Protein AF-A0A9P5PY48-F1 (afdb_monomer_lite)

Foldseek 3Di:
DVVVVVVVVVVVVVVVVVVVVVVVVVVVVVLLVVLLVQLLVVLQVVCVVVPCVVLCVCLVVVVDPSVVCQSPPPLRSGSHHQDPVSCVVCVVVVVVVSVVVVVVVVVVVD

Radius of gyration: 22.56 Å; chains: 1; bounding box: 49×22×76 Å

Organism: NCBI:txid206335

Structure (mmCIF, N/CA/C/O backbone):
data_AF-A0A9P5PY48-F1
#
_entry.id   AF-A0A9P5PY48-F1
#
loop_
_atom_site.group_PDB
_atom_site.id
_atom_site.type_symbol
_atom_site.label_atom_id
_atom_site.label_alt_id
_atom_site.label_comp_id
_atom_site.label_asym_id
_atom_site.label_entity_id
_atom_site.label_seq_id
_atom_site.pdbx_PDB_ins_code
_atom_site.Cartn_x
_atom_site.Cartn_y
_atom_site.Cartn_z
_atom_site.occupancy
_atom_site.B_iso_or_equiv
_atom_site.auth_seq_id
_atom_site.auth_comp_id
_atom_site.auth_asym_id
_atom_site.auth_atom_id
_atom_site.pdbx_PDB_model_num
ATOM 1 N N . MET A 1 1 ? 32.355 -5.125 -41.659 1.00 63.03 1 MET A N 1
ATOM 2 C CA . MET A 1 1 ? 31.359 -4.282 -42.360 1.00 63.03 1 MET A CA 1
ATOM 3 C C . MET A 1 1 ? 29.926 -4.809 -42.174 1.00 63.03 1 MET A C 1
ATOM 5 O O . MET A 1 1 ? 29.310 -4.408 -41.200 1.00 63.03 1 MET A O 1
ATOM 9 N N . ARG A 1 2 ? 29.386 -5.745 -42.985 1.00 70.88 2 ARG A N 1
ATOM 10 C CA . ARG A 1 2 ? 27.955 -6.163 -42.899 1.00 70.88 2 ARG A CA 1
ATOM 11 C C . ARG A 1 2 ? 27.545 -6.858 -41.583 1.00 70.88 2 ARG A C 1
ATOM 13 O O . ARG A 1 2 ? 26.543 -6.493 -40.978 1.00 70.88 2 ARG A O 1
ATOM 20 N N . LYS A 1 3 ? 28.357 -7.798 -41.086 1.00 77.38 3 LYS A N 1
ATOM 21 C CA . LYS A 1 3 ? 28.095 -8.487 -39.803 1.00 77.38 3 LYS A CA 1
ATOM 22 C C . LYS A 1 3 ? 28.156 -7.545 -38.590 1.00 77.38 3 LYS A C 1
ATOM 24 O O . LYS A 1 3 ? 27.442 -7.744 -37.616 1.00 77.38 3 LYS A O 1
ATOM 29 N N . GLU A 1 4 ? 28.988 -6.504 -38.643 1.00 81.00 4 GLU A N 1
ATOM 30 C CA . GLU A 1 4 ? 29.117 -5.526 -37.551 1.00 81.00 4 GLU A CA 1
ATOM 31 C C . GLU A 1 4 ? 27.930 -4.563 -37.505 1.00 81.00 4 GLU A C 1
ATOM 33 O O . GLU A 1 4 ? 27.450 -4.246 -36.417 1.00 81.00 4 GLU A O 1
ATOM 38 N N . SER A 1 5 ? 27.420 -4.130 -38.665 1.00 85.06 5 SER A N 1
ATOM 39 C CA . SER A 1 5 ? 26.199 -3.322 -38.736 1.00 85.06 5 SER A CA 1
ATOM 40 C C . SER A 1 5 ? 24.974 -4.107 -38.273 1.00 85.06 5 SER A C 1
ATOM 42 O O . SER A 1 5 ? 24.176 -3.580 -37.502 1.00 85.06 5 SER A O 1
ATOM 44 N N . GLU A 1 6 ? 24.862 -5.379 -38.666 1.00 88.25 6 GLU A N 1
ATOM 45 C CA . GLU A 1 6 ? 23.800 -6.279 -38.201 1.00 88.25 6 GLU A CA 1
ATOM 46 C C . GLU A 1 6 ? 23.892 -6.482 -36.677 1.00 88.25 6 GLU A C 1
ATOM 48 O O . GLU A 1 6 ? 22.916 -6.268 -35.962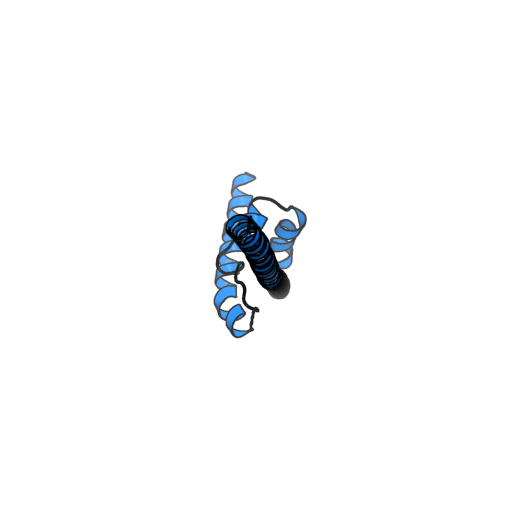 1.00 88.25 6 GLU A O 1
ATOM 53 N N . ALA A 1 7 ? 25.087 -6.755 -36.140 1.00 90.25 7 ALA A N 1
ATOM 54 C CA . ALA A 1 7 ? 25.298 -6.878 -34.695 1.00 90.25 7 ALA A CA 1
ATOM 55 C C . ALA A 1 7 ? 25.033 -5.571 -33.922 1.00 90.25 7 ALA A C 1
ATOM 57 O O . ALA A 1 7 ? 24.642 -5.601 -32.752 1.00 90.25 7 ALA A O 1
ATOM 58 N N . LYS A 1 8 ? 25.264 -4.402 -34.532 1.00 93.38 8 LYS A N 1
ATOM 59 C CA . LYS A 1 8 ? 24.935 -3.100 -33.933 1.00 93.38 8 LYS A CA 1
ATOM 60 C C . LYS A 1 8 ? 23.423 -2.874 -33.900 1.00 93.38 8 LYS A C 1
ATOM 62 O O . LYS A 1 8 ? 22.915 -2.446 -32.868 1.00 93.38 8 LYS A O 1
ATOM 67 N N . ALA A 1 9 ? 22.719 -3.200 -34.983 1.00 93.50 9 ALA A N 1
ATOM 68 C CA . ALA A 1 9 ? 21.262 -3.112 -35.057 1.00 93.50 9 ALA A CA 1
ATOM 69 C C . ALA A 1 9 ? 20.583 -4.037 -34.035 1.00 93.50 9 ALA A C 1
ATOM 71 O O . ALA A 1 9 ? 19.721 -3.582 -33.287 1.00 93.50 9 ALA A O 1
ATOM 72 N N . VAL A 1 10 ? 21.039 -5.290 -33.922 1.00 94.75 10 VAL A N 1
ATOM 73 C CA . VAL A 1 10 ? 20.525 -6.246 -32.923 1.00 94.75 10 VAL A CA 1
ATOM 74 C C . VAL A 1 10 ? 20.735 -5.726 -31.500 1.00 94.75 10 VAL A C 1
ATOM 76 O O . VAL A 1 10 ? 19.806 -5.740 -30.698 1.00 94.75 10 VAL A O 1
ATOM 79 N N . ARG A 1 11 ? 21.923 -5.193 -31.181 1.00 95.94 11 ARG A N 1
ATOM 80 C CA . ARG A 1 11 ? 22.193 -4.611 -29.854 1.00 95.94 11 ARG A CA 1
ATOM 81 C C . ARG A 1 11 ? 21.341 -3.381 -29.558 1.00 95.94 11 ARG A C 1
ATOM 83 O O . ARG A 1 11 ? 20.881 -3.226 -28.432 1.00 95.94 11 ARG A O 1
ATOM 90 N N . ALA A 1 12 ? 21.140 -2.507 -30.542 1.00 95.88 12 ALA A N 1
ATOM 91 C CA . ALA A 1 12 ? 20.274 -1.343 -30.382 1.00 95.88 12 ALA A CA 1
ATOM 92 C C . ALA A 1 12 ? 18.823 -1.766 -30.118 1.00 95.88 12 ALA A C 1
ATOM 94 O O . ALA A 1 12 ? 18.184 -1.222 -29.224 1.00 95.88 12 ALA A O 1
ATOM 95 N N . HIS A 1 13 ? 18.337 -2.776 -30.840 1.00 96.75 13 HIS A N 1
ATOM 96 C CA . HIS A 1 13 ? 17.003 -3.321 -30.629 1.00 96.75 13 HIS A CA 1
ATOM 97 C C . HIS A 1 13 ? 16.854 -3.987 -29.253 1.00 96.75 13 HIS A C 1
ATOM 99 O O . HIS A 1 13 ? 15.895 -3.685 -28.553 1.00 96.75 13 HIS A O 1
ATOM 105 N N . SER A 1 14 ? 17.832 -4.796 -28.815 1.00 97.44 14 SER A N 1
ATOM 106 C CA . SER A 1 14 ? 17.839 -5.402 -27.468 1.00 97.44 14 SER A CA 1
ATOM 107 C C . SER A 1 14 ? 17.663 -4.349 -26.378 1.00 97.44 14 SER A C 1
ATOM 109 O O . SER A 1 14 ? 16.789 -4.481 -25.529 1.00 97.44 14 SER A O 1
ATOM 111 N N . LYS A 1 15 ? 18.417 -3.244 -26.462 1.00 97.94 15 LYS A N 1
ATOM 112 C CA . LYS A 1 15 ? 18.310 -2.132 -25.507 1.00 97.94 15 LYS A CA 1
ATOM 113 C C . LYS A 1 15 ? 16.925 -1.486 -25.498 1.00 97.94 15 LYS A C 1
ATOM 115 O O . LYS A 1 15 ? 16.445 -1.098 -24.439 1.00 97.94 15 LYS A O 1
ATOM 120 N N . LEU A 1 16 ? 16.283 -1.359 -26.661 1.00 97.94 16 LEU A N 1
ATOM 121 C CA . LEU A 1 16 ? 14.915 -0.840 -26.747 1.00 97.94 16 LEU A CA 1
ATOM 122 C C . LEU A 1 16 ? 13.913 -1.799 -26.095 1.00 97.94 16 LEU A C 1
ATOM 124 O O . LEU A 1 16 ? 13.043 -1.348 -25.355 1.00 97.94 16 LEU A O 1
ATOM 128 N N . CYS A 1 17 ? 14.055 -3.108 -26.320 1.00 98.19 17 CYS A N 1
ATOM 129 C CA . CYS A 1 17 ? 13.220 -4.120 -25.673 1.00 98.19 17 CYS A CA 1
ATOM 130 C C . CYS A 1 17 ? 13.411 -4.134 -24.149 1.00 98.19 17 CYS A C 1
ATOM 132 O O . CYS A 1 17 ? 12.426 -4.183 -23.418 1.00 98.19 17 CYS A O 1
ATOM 134 N N . GLU A 1 18 ? 14.653 -4.043 -23.669 1.00 98.19 18 GLU A N 1
ATOM 135 C CA . GLU A 1 18 ? 14.984 -3.953 -22.241 1.00 98.19 18 GLU A CA 1
ATOM 136 C C . GLU A 1 18 ? 14.354 -2.712 -21.598 1.00 98.19 18 GLU A C 1
ATOM 138 O O . GLU A 1 18 ? 13.703 -2.819 -20.558 1.00 98.19 18 GLU A O 1
ATOM 143 N N . ALA A 1 19 ? 14.488 -1.547 -22.240 1.00 98.25 19 ALA A N 1
ATOM 144 C CA . ALA A 1 19 ? 13.905 -0.299 -21.757 1.00 98.25 19 ALA A CA 1
ATOM 145 C C . ALA A 1 19 ? 12.371 -0.355 -21.717 1.00 98.25 19 ALA A C 1
ATOM 147 O O . ALA A 1 19 ? 11.764 0.048 -20.726 1.00 98.25 19 ALA A O 1
ATOM 148 N N . TRP A 1 20 ? 11.740 -0.894 -22.765 1.00 98.31 20 TRP A N 1
ATOM 149 C CA . TRP A 1 20 ? 10.290 -1.079 -22.802 1.00 98.31 20 TRP A CA 1
ATOM 150 C C . TRP A 1 20 ? 9.813 -2.023 -21.694 1.00 98.31 20 TRP A C 1
ATOM 152 O O . TRP A 1 20 ? 8.870 -1.703 -20.973 1.00 98.31 20 TRP A O 1
ATOM 162 N N . HIS A 1 21 ? 10.491 -3.156 -21.506 1.00 98.25 21 HIS A N 1
ATOM 163 C CA . HIS A 1 21 ? 10.135 -4.115 -20.465 1.00 98.25 21 HIS A CA 1
ATOM 164 C C . HIS A 1 21 ? 10.289 -3.512 -19.061 1.00 98.25 21 HIS A C 1
ATOM 166 O O . HIS A 1 21 ? 9.403 -3.670 -18.224 1.00 98.25 21 HIS A O 1
ATOM 172 N N . ALA A 1 22 ? 11.367 -2.762 -18.812 1.00 98.25 22 ALA A N 1
ATOM 173 C CA . ALA A 1 22 ? 11.559 -2.047 -17.552 1.00 98.25 22 ALA A CA 1
ATOM 174 C C . ALA A 1 22 ? 10.443 -1.020 -17.295 1.00 98.25 22 ALA A C 1
ATOM 176 O O . ALA A 1 22 ? 9.914 -0.963 -16.186 1.00 98.25 22 ALA A O 1
ATOM 177 N N . ALA A 1 23 ? 10.034 -0.264 -18.320 1.00 98.12 23 ALA A N 1
ATOM 178 C CA . ALA A 1 23 ? 8.924 0.680 -18.215 1.00 98.12 23 ALA A CA 1
ATOM 179 C C . ALA A 1 23 ? 7.595 -0.024 -17.888 1.00 98.12 23 ALA A C 1
ATOM 181 O O . ALA A 1 23 ? 6.853 0.440 -17.028 1.00 98.12 23 ALA A O 1
ATOM 182 N N . GLN A 1 24 ? 7.318 -1.175 -18.508 1.00 98.38 24 GLN A N 1
ATOM 183 C CA . GLN A 1 24 ? 6.121 -1.970 -18.208 1.00 98.38 24 GLN A CA 1
ATOM 184 C C . GLN A 1 24 ? 6.123 -2.531 -16.780 1.00 98.38 24 GLN A C 1
ATOM 186 O O . GLN A 1 24 ? 5.087 -2.529 -16.115 1.00 98.38 24 GLN A O 1
ATOM 191 N N . LEU A 1 25 ? 7.275 -2.984 -16.277 1.00 98.12 25 LEU A N 1
ATOM 192 C CA . LEU A 1 25 ? 7.399 -3.425 -14.885 1.00 98.12 25 LEU A CA 1
ATOM 193 C C . LEU A 1 25 ? 7.186 -2.273 -13.898 1.00 98.12 25 LEU A C 1
ATOM 195 O O . LEU A 1 25 ? 6.523 -2.470 -12.879 1.00 98.12 25 LEU A O 1
ATOM 199 N N . HIS A 1 26 ? 7.715 -1.087 -14.206 1.00 98.06 26 HIS A N 1
ATOM 200 C CA . HIS A 1 26 ? 7.512 0.114 -13.399 1.00 98.06 26 HIS A CA 1
ATOM 201 C C . HIS A 1 26 ? 6.033 0.501 -13.349 1.00 98.06 26 HIS A C 1
ATOM 203 O O . HIS A 1 26 ? 5.457 0.574 -12.270 1.00 98.06 26 HIS A O 1
ATOM 209 N N . GLU A 1 27 ? 5.390 0.637 -14.510 1.00 97.94 27 GLU A N 1
ATOM 210 C CA . GLU A 1 27 ? 3.964 0.961 -14.609 1.00 97.94 27 GLU A CA 1
ATOM 211 C C . GLU A 1 27 ? 3.104 -0.061 -13.852 1.00 97.94 27 GLU A C 1
ATOM 213 O O . GLU A 1 27 ? 2.190 0.296 -13.107 1.00 97.94 27 GLU A O 1
ATOM 218 N N . ARG A 1 28 ? 3.428 -1.354 -13.973 1.00 96.94 28 ARG A N 1
ATOM 219 C CA . ARG A 1 28 ? 2.732 -2.399 -13.223 1.00 96.94 28 ARG A CA 1
ATOM 220 C C . ARG A 1 28 ? 2.942 -2.263 -11.716 1.00 96.94 28 ARG A C 1
ATOM 222 O O . ARG A 1 28 ? 2.005 -2.500 -10.956 1.00 96.94 28 ARG A O 1
ATOM 229 N N . SER A 1 29 ? 4.152 -1.931 -11.280 1.00 96.81 29 SER A N 1
ATOM 230 C CA . SER A 1 29 ? 4.456 -1.705 -9.867 1.00 96.81 29 SER A CA 1
ATOM 231 C C . SER A 1 29 ? 3.654 -0.528 -9.311 1.00 96.81 29 SER A C 1
ATOM 233 O O . SER A 1 29 ? 3.041 -0.675 -8.253 1.00 96.81 29 SER A O 1
ATOM 235 N N . ASP A 1 30 ? 3.584 0.582 -10.047 1.00 97.25 30 ASP A N 1
ATOM 236 C CA . ASP A 1 30 ? 2.825 1.776 -9.658 1.00 97.25 30 ASP A CA 1
ATOM 237 C C . ASP A 1 30 ? 1.339 1.458 -9.502 1.00 97.25 30 ASP A C 1
ATOM 239 O O . ASP A 1 30 ? 0.765 1.690 -8.443 1.00 97.25 30 ASP A O 1
ATOM 243 N N . GLN A 1 31 ? 0.740 0.787 -10.492 1.00 96.75 31 GLN A N 1
ATOM 244 C CA . GLN A 1 31 ? -0.661 0.357 -10.424 1.00 96.75 31 GLN A CA 1
ATOM 245 C C . GLN A 1 31 ? -0.947 -0.513 -9.190 1.00 96.75 31 GLN A C 1
ATOM 247 O O . GLN A 1 31 ? -1.988 -0.385 -8.545 1.00 96.75 31 GLN A O 1
ATOM 252 N N . LEU A 1 32 ? -0.041 -1.437 -8.854 1.00 96.69 32 LEU A N 1
ATOM 253 C CA . LEU A 1 32 ? -0.205 -2.290 -7.677 1.00 96.69 32 LEU A CA 1
ATOM 254 C C . LEU A 1 32 ? -0.051 -1.495 -6.376 1.00 96.69 32 LEU A C 1
ATOM 256 O O . LEU A 1 32 ? -0.741 -1.812 -5.405 1.00 96.69 32 LEU A O 1
ATOM 260 N N . ASN A 1 33 ? 0.832 -0.497 -6.348 1.00 94.88 33 ASN A N 1
ATOM 261 C CA . ASN A 1 33 ? 1.006 0.396 -5.208 1.00 94.88 33 ASN A CA 1
ATOM 262 C C . ASN A 1 33 ? -0.220 1.287 -5.009 1.00 94.88 33 ASN A C 1
ATOM 264 O O . ASN A 1 33 ? -0.724 1.336 -3.894 1.00 94.88 33 ASN A O 1
ATOM 268 N N . ASP A 1 34 ? -0.792 1.855 -6.069 1.00 95.94 34 ASP A N 1
ATOM 269 C CA . ASP A 1 34 ? -2.023 2.650 -5.990 1.00 95.94 34 ASP A CA 1
ATOM 270 C C . ASP A 1 34 ? -3.186 1.849 -5.391 1.00 95.94 34 ASP A C 1
ATOM 272 O O . ASP A 1 34 ? -3.908 2.330 -4.514 1.00 95.94 34 ASP A O 1
ATOM 276 N N . ILE A 1 35 ? -3.334 0.584 -5.806 1.00 96.44 35 ILE A N 1
ATOM 277 C CA . ILE A 1 35 ? -4.356 -0.315 -5.252 1.00 96.44 35 ILE A CA 1
ATOM 278 C C . ILE A 1 35 ? -4.098 -0.594 -3.765 1.00 96.44 35 ILE A C 1
ATOM 280 O O . ILE A 1 35 ? -5.052 -0.655 -2.984 1.00 96.44 35 ILE A O 1
ATOM 284 N N . ARG A 1 36 ? -2.835 -0.784 -3.356 1.00 95.69 36 ARG A N 1
ATOM 285 C CA . ARG A 1 36 ? -2.478 -0.987 -1.940 1.00 95.69 36 ARG A CA 1
ATOM 286 C C . ARG A 1 36 ? -2.763 0.268 -1.120 1.00 95.69 36 A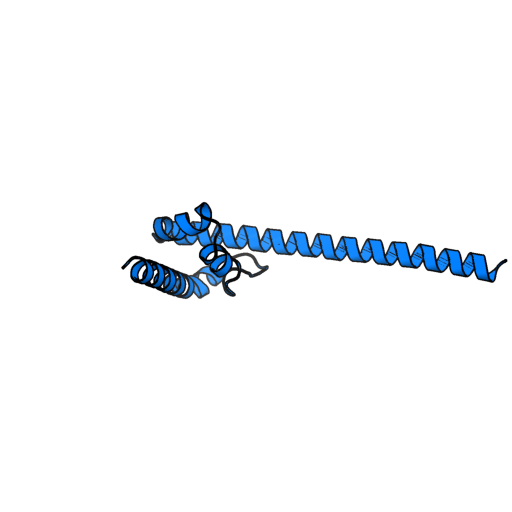RG A C 1
ATOM 288 O O . ARG A 1 36 ? -3.395 0.146 -0.076 1.00 95.69 36 ARG A O 1
ATOM 295 N N . SER A 1 37 ? -2.389 1.444 -1.614 1.00 93.50 37 SER A N 1
ATOM 296 C CA . SER A 1 37 ? -2.643 2.730 -0.961 1.00 93.50 37 SER A CA 1
ATOM 297 C C . SER A 1 37 ? -4.139 2.965 -0.764 1.00 93.50 37 SER A C 1
ATOM 299 O O . SER A 1 37 ? -4.581 3.219 0.353 1.00 93.50 37 SER A O 1
ATOM 301 N N . GLN A 1 38 ? -4.953 2.765 -1.806 1.00 95.56 38 GLN A N 1
ATOM 302 C CA . GLN A 1 38 ? -6.414 2.874 -1.697 1.00 95.56 38 GLN A CA 1
ATOM 303 C C . GLN A 1 38 ? -6.997 1.872 -0.706 1.00 95.56 38 GLN A C 1
ATOM 305 O O . GLN A 1 38 ? -7.878 2.216 0.080 1.00 95.56 38 GLN A O 1
ATOM 310 N N . ARG A 1 39 ? -6.488 0.637 -0.708 1.00 96.19 39 ARG A N 1
ATOM 311 C CA . ARG A 1 39 ? -6.903 -0.378 0.257 1.00 96.19 39 ARG A CA 1
ATOM 312 C C . ARG A 1 39 ? -6.570 0.037 1.691 1.00 96.19 39 ARG A C 1
ATOM 314 O O . ARG A 1 39 ? -7.426 -0.133 2.553 1.00 96.19 39 ARG A O 1
ATOM 321 N N . ILE A 1 40 ? -5.371 0.559 1.948 1.00 94.56 40 ILE A N 1
ATOM 322 C CA . ILE A 1 40 ? -4.961 1.049 3.272 1.00 94.56 40 ILE A CA 1
ATOM 323 C C . ILE A 1 40 ? -5.895 2.169 3.724 1.00 94.56 40 ILE A C 1
ATOM 325 O O . ILE A 1 40 ? -6.456 2.082 4.814 1.00 94.56 40 ILE A O 1
ATOM 329 N N . SER A 1 41 ? -6.142 3.168 2.871 1.00 93.31 41 SER A N 1
ATOM 330 C CA . SER A 1 41 ? -7.063 4.265 3.184 1.00 93.31 41 SER A CA 1
ATOM 331 C C . SER A 1 41 ? -8.480 3.768 3.495 1.00 93.31 41 SER A C 1
ATOM 333 O O . SER A 1 41 ? -9.096 4.225 4.456 1.00 93.31 41 SER A O 1
ATOM 335 N N . ASP A 1 42 ? -8.988 2.797 2.730 1.00 96.00 42 ASP A N 1
ATOM 336 C CA . ASP A 1 42 ? -10.296 2.184 2.979 1.00 96.00 42 ASP A CA 1
ATOM 337 C C . ASP A 1 42 ? -10.349 1.419 4.308 1.00 96.00 42 ASP A C 1
ATOM 339 O O . ASP A 1 42 ? -11.355 1.493 5.015 1.00 96.00 42 ASP A O 1
ATOM 343 N N . ILE A 1 43 ? -9.288 0.683 4.653 1.00 95.81 43 ILE A N 1
ATOM 344 C CA . ILE A 1 43 ? -9.180 -0.013 5.941 1.00 95.81 43 ILE A CA 1
ATOM 345 C C . ILE A 1 43 ? -9.181 1.004 7.082 1.00 95.81 43 ILE A C 1
ATOM 347 O O . ILE A 1 43 ? -9.969 0.849 8.012 1.00 95.81 43 ILE A O 1
ATOM 351 N N . MET A 1 44 ? -8.357 2.052 6.996 1.00 93.25 44 MET A N 1
ATOM 352 C CA . MET A 1 44 ? -8.266 3.077 8.038 1.00 93.25 44 MET A CA 1
ATOM 353 C C . MET A 1 44 ? -9.603 3.772 8.263 1.00 93.25 44 MET A C 1
ATOM 355 O O . MET A 1 44 ? -10.079 3.832 9.393 1.00 93.25 44 MET A O 1
ATOM 359 N N . ARG A 1 45 ? -10.275 4.198 7.187 1.00 95.00 45 ARG A N 1
ATOM 360 C CA . ARG A 1 45 ? -11.610 4.801 7.280 1.00 95.00 45 ARG A CA 1
ATOM 361 C C . ARG A 1 45 ? -12.597 3.885 8.008 1.00 95.00 45 ARG A C 1
ATOM 363 O O . ARG A 1 45 ? -13.315 4.336 8.894 1.00 95.00 45 ARG A O 1
ATOM 370 N N . ARG A 1 46 ? -12.625 2.597 7.659 1.00 96.38 46 ARG A N 1
ATOM 371 C CA . ARG A 1 46 ? -13.547 1.631 8.273 1.00 96.38 46 ARG A CA 1
ATOM 372 C C . ARG A 1 46 ? -13.194 1.308 9.722 1.00 96.38 46 ARG A C 1
ATOM 374 O O . ARG A 1 46 ? -14.104 1.060 10.504 1.00 96.38 46 ARG A O 1
ATOM 381 N N . LEU A 1 47 ? -11.909 1.303 10.085 1.00 95.19 47 LEU A N 1
ATOM 382 C CA . LEU A 1 47 ? -11.465 1.186 11.477 1.00 95.19 47 LEU A CA 1
ATOM 383 C C . LEU A 1 47 ? -11.958 2.386 12.297 1.00 95.19 47 LEU A C 1
ATOM 385 O O . LEU A 1 47 ? -12.552 2.198 13.357 1.00 95.19 47 LEU A O 1
ATOM 389 N N . THR A 1 48 ? -11.831 3.602 11.764 1.00 93.75 48 THR A N 1
ATOM 390 C CA . THR A 1 48 ? -12.391 4.808 12.386 1.00 93.75 48 THR A CA 1
ATOM 391 C C . THR A 1 48 ? -13.907 4.708 12.570 1.00 93.75 48 THR A C 1
ATOM 393 O O . THR A 1 48 ? -14.408 4.989 13.656 1.00 93.75 48 THR A O 1
ATOM 396 N N . GLU A 1 49 ? -14.645 4.233 11.560 1.00 95.12 49 GLU A N 1
ATOM 397 C CA . GLU A 1 49 ? -16.109 4.057 11.619 1.00 95.12 49 GLU A CA 1
ATOM 398 C C . GLU A 1 49 ? -16.573 3.079 12.713 1.00 95.12 49 GLU A C 1
ATOM 400 O O . GLU A 1 49 ? -17.673 3.226 13.242 1.00 95.12 49 GLU A O 1
ATOM 405 N N . ILE A 1 50 ? -15.749 2.091 13.076 1.00 94.88 50 ILE A N 1
ATOM 406 C CA . ILE A 1 50 ? -16.056 1.123 14.144 1.00 94.88 50 ILE A CA 1
ATOM 407 C C . ILE A 1 50 ? -15.467 1.522 15.507 1.00 94.88 50 ILE A C 1
ATOM 409 O O . ILE A 1 50 ? -15.473 0.703 16.425 1.00 94.88 50 ILE A O 1
ATOM 413 N N . GLY A 1 51 ? -14.956 2.750 15.640 1.00 93.25 51 GLY A N 1
ATOM 414 C CA . GLY A 1 51 ? -14.471 3.305 16.905 1.00 93.25 51 GLY A CA 1
ATOM 415 C C . GLY A 1 51 ? -12.983 3.099 17.195 1.00 93.25 51 GLY A C 1
ATOM 416 O O . GLY A 1 51 ? -12.576 3.349 18.319 1.00 93.25 51 GLY A O 1
ATOM 417 N N . TRP A 1 52 ? -12.178 2.680 16.214 1.00 92.94 52 TRP A N 1
ATOM 418 C CA . TRP A 1 52 ? -10.717 2.514 16.350 1.00 92.94 52 TRP A CA 1
ATOM 419 C C . TRP A 1 52 ? -9.914 3.727 15.855 1.00 92.94 52 TRP A C 1
ATOM 421 O O . TRP A 1 52 ? -8.714 3.625 15.612 1.00 92.94 52 TRP A O 1
ATOM 431 N N . GLY A 1 53 ? -10.575 4.871 15.654 1.00 87.31 53 GLY A N 1
ATOM 432 C CA . GLY A 1 53 ? -9.960 6.078 15.095 1.00 87.31 53 GLY A CA 1
ATOM 433 C C . GLY A 1 53 ? -8.788 6.596 15.930 1.00 87.31 53 GLY A C 1
ATOM 434 O O . GLY A 1 53 ? -7.724 6.875 15.388 1.00 87.31 53 GLY A O 1
ATOM 435 N N . GLU A 1 54 ? -8.959 6.670 17.252 1.00 85.19 54 GLU A N 1
ATOM 436 C CA . GLU A 1 54 ? -7.925 7.170 18.169 1.00 85.19 54 GLU A CA 1
ATOM 437 C C . GLU A 1 54 ? -6.693 6.260 18.221 1.00 85.19 54 GLU A C 1
ATOM 439 O O . GLU A 1 54 ? -5.582 6.729 18.455 1.00 85.19 54 GLU A O 1
ATOM 444 N N . GLU A 1 55 ? -6.873 4.960 17.994 1.00 82.06 55 GLU A N 1
ATOM 445 C CA . GLU A 1 55 ? -5.795 3.978 17.962 1.00 82.06 55 GLU A CA 1
ATOM 446 C C . GLU A 1 55 ? -5.025 3.972 16.642 1.00 82.06 55 GLU A C 1
ATOM 448 O O . GLU A 1 55 ? -3.827 3.688 16.650 1.00 82.06 55 GLU A O 1
ATOM 453 N N . VAL A 1 56 ? -5.678 4.276 15.516 1.00 83.25 56 VAL A N 1
ATOM 454 C CA . VAL A 1 56 ? -5.019 4.295 14.197 1.00 83.25 56 VAL A CA 1
ATOM 455 C C . VAL A 1 56 ? -4.422 5.657 13.839 1.00 83.25 56 VAL A C 1
ATOM 457 O O . VAL A 1 56 ? -3.483 5.716 13.047 1.00 83.25 56 VAL A O 1
ATOM 460 N N . GLU A 1 57 ? -4.902 6.747 14.442 1.00 81.44 57 GLU A N 1
ATOM 461 C CA . GLU A 1 57 ? -4.377 8.104 14.228 1.00 81.44 57 GLU A CA 1
ATOM 462 C C . GLU A 1 57 ? -2.860 8.224 14.512 1.00 81.44 57 GLU A C 1
ATOM 464 O O . GLU A 1 57 ? -2.138 8.815 13.699 1.00 81.44 57 GLU A O 1
ATOM 469 N N . PRO A 1 58 ? -2.310 7.630 15.596 1.00 76.50 58 PRO A N 1
ATOM 470 C CA . PRO A 1 58 ? -0.875 7.639 15.850 1.00 76.50 58 PRO A CA 1
ATOM 471 C C . PRO A 1 58 ? -0.078 6.871 14.797 1.00 76.50 58 PRO A C 1
ATOM 473 O O . PRO A 1 58 ? 1.038 7.291 14.498 1.00 76.50 58 PRO A O 1
ATOM 476 N N . LEU A 1 59 ? -0.638 5.799 14.220 1.00 77.50 59 LEU A N 1
ATOM 477 C CA . LEU A 1 59 ? 0.016 5.046 13.144 1.00 77.50 59 LEU A CA 1
ATOM 478 C C . LEU A 1 59 ? 0.221 5.956 11.926 1.00 77.50 59 LEU A C 1
ATOM 480 O O . LEU A 1 59 ? 1.320 6.020 11.385 1.00 77.50 59 LEU A O 1
ATOM 484 N N . LEU A 1 60 ? -0.812 6.719 11.549 1.00 71.00 60 LEU A N 1
ATOM 485 C CA . LEU A 1 60 ? -0.758 7.674 10.435 1.00 71.00 60 LEU A CA 1
ATOM 486 C C . LEU A 1 60 ? 0.190 8.848 10.711 1.00 71.00 60 LEU A C 1
ATOM 488 O O . LEU A 1 60 ? 0.913 9.291 9.823 1.00 71.00 60 LEU A O 1
ATOM 492 N N . SER A 1 61 ? 0.172 9.368 11.939 1.00 73.44 61 SER A N 1
ATOM 493 C CA . SER A 1 61 ? 0.878 10.606 12.287 1.00 73.44 61 SER A CA 1
ATOM 494 C C . SER A 1 61 ? 2.366 10.413 12.561 1.00 73.44 61 SER A C 1
ATOM 496 O O . SER A 1 61 ? 3.147 11.348 12.382 1.00 73.44 61 SER A O 1
ATOM 498 N N . ARG A 1 62 ? 2.767 9.243 13.073 1.00 66.88 62 ARG A N 1
ATOM 499 C CA . ARG A 1 62 ? 4.124 9.041 13.603 1.00 66.88 62 ARG A CA 1
ATOM 500 C C . ARG A 1 62 ? 5.087 8.397 12.622 1.00 66.88 62 ARG A C 1
ATOM 502 O O . ARG A 1 62 ? 6.280 8.576 12.832 1.00 66.88 62 ARG A O 1
ATOM 509 N N . GLY A 1 63 ? 4.597 7.695 11.594 1.00 66.00 63 GLY A N 1
ATOM 510 C CA . GLY A 1 63 ? 5.440 7.086 10.559 1.00 66.00 63 GLY A CA 1
ATOM 511 C C . GLY A 1 63 ? 6.652 6.348 11.141 1.00 66.00 63 GLY A C 1
ATOM 512 O O . GLY A 1 63 ? 7.786 6.759 10.907 1.00 66.00 63 GLY A O 1
ATOM 513 N N . GLY A 1 64 ? 6.402 5.322 11.958 1.00 75.12 64 GLY A N 1
ATOM 514 C CA . GLY A 1 64 ? 7.435 4.523 12.632 1.00 75.12 64 GLY A CA 1
ATOM 515 C C . GLY A 1 64 ? 7.180 3.021 12.513 1.00 75.12 64 GLY A C 1
ATOM 516 O O . GLY A 1 64 ? 6.304 2.612 11.757 1.00 75.12 64 GLY A O 1
ATOM 517 N N . ASP A 1 65 ? 7.897 2.210 13.295 1.00 79.81 65 ASP A N 1
ATOM 518 C CA . ASP A 1 65 ? 7.868 0.735 13.212 1.00 79.81 65 ASP A CA 1
ATOM 519 C C . ASP A 1 65 ? 6.442 0.146 13.220 1.00 79.81 65 ASP A C 1
ATOM 521 O O . ASP A 1 65 ? 6.133 -0.792 12.494 1.00 79.81 65 ASP A O 1
ATOM 525 N N . GLU A 1 66 ? 5.529 0.752 13.979 1.00 78.75 66 GLU A N 1
ATOM 526 C CA . GLU A 1 66 ? 4.127 0.328 14.082 1.00 78.75 66 GLU A CA 1
ATOM 527 C C . GLU A 1 66 ? 3.326 0.597 12.798 1.00 78.75 66 GLU A C 1
ATOM 529 O O . GLU A 1 66 ? 2.428 -0.170 12.440 1.00 78.75 66 GLU A O 1
ATOM 534 N N . TRP A 1 67 ? 3.644 1.693 12.098 1.00 84.00 67 TRP A N 1
ATOM 535 C CA . TRP A 1 67 ? 3.096 1.972 10.773 1.00 84.00 67 TRP A CA 1
ATOM 536 C C . TRP A 1 67 ? 3.635 0.970 9.760 1.00 84.00 67 TRP A C 1
ATOM 538 O O . TRP A 1 67 ? 2.850 0.417 8.992 1.00 84.00 67 TRP A O 1
ATOM 548 N N . ASP A 1 68 ? 4.940 0.696 9.794 1.00 85.38 68 ASP A N 1
ATOM 549 C CA . ASP A 1 68 ? 5.562 -0.274 8.897 1.00 85.38 68 ASP A CA 1
ATOM 550 C C . ASP A 1 68 ? 4.952 -1.666 9.097 1.00 85.38 68 ASP A C 1
ATOM 552 O O . ASP A 1 68 ? 4.537 -2.291 8.118 1.0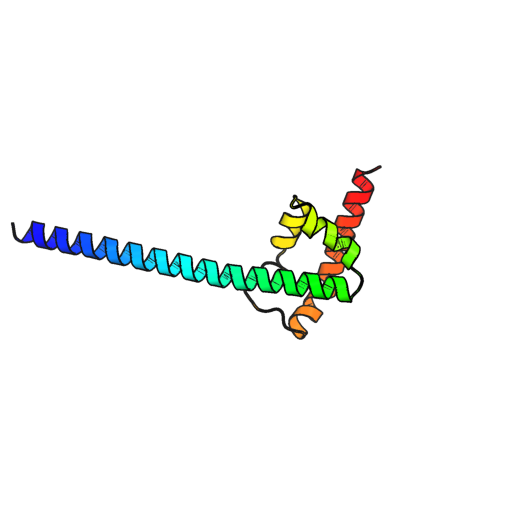0 85.38 68 ASP A O 1
ATOM 556 N N . ASP A 1 69 ? 4.786 -2.117 10.341 1.00 87.00 69 ASP A N 1
ATOM 557 C CA . ASP A 1 69 ? 4.128 -3.385 10.662 1.00 87.00 69 ASP A CA 1
ATOM 558 C C . ASP A 1 69 ? 2.685 -3.432 10.143 1.00 87.00 69 ASP A C 1
ATOM 560 O O . ASP A 1 69 ? 2.261 -4.435 9.555 1.00 87.00 69 ASP A O 1
ATOM 564 N N . PHE A 1 70 ? 1.926 -2.342 10.301 1.00 89.69 70 PHE A N 1
ATOM 565 C CA . PHE A 1 70 ? 0.550 -2.257 9.815 1.00 89.69 70 PHE A CA 1
ATOM 566 C C . PHE A 1 70 ? 0.469 -2.245 8.281 1.00 89.69 70 PHE A C 1
ATOM 568 O O . PHE A 1 70 ? -0.276 -3.038 7.695 1.00 89.69 70 PHE A O 1
ATOM 575 N N . GLU A 1 71 ? 1.240 -1.384 7.613 1.00 90.31 71 GLU A N 1
ATOM 576 C CA . GLU A 1 71 ? 1.289 -1.264 6.153 1.00 90.31 71 GLU A CA 1
ATOM 577 C C . GLU A 1 71 ? 1.728 -2.584 5.507 1.00 90.31 71 GLU A C 1
ATOM 579 O O . GLU A 1 71 ? 1.193 -2.987 4.468 1.00 90.31 71 GLU A O 1
ATOM 584 N N . HIS A 1 72 ? 2.663 -3.294 6.143 1.00 91.19 72 HIS A N 1
ATOM 585 C CA . HIS A 1 72 ? 3.202 -4.556 5.652 1.00 91.19 72 HIS A CA 1
ATOM 586 C C . HIS A 1 72 ? 2.392 -5.782 6.077 1.00 91.19 72 HIS A C 1
ATOM 588 O O . HIS A 1 72 ? 2.619 -6.879 5.548 1.00 91.19 72 HIS A O 1
ATOM 594 N N . HIS A 1 73 ? 1.396 -5.613 6.949 1.00 92.69 73 HIS A N 1
ATOM 595 C CA . HIS A 1 73 ? 0.571 -6.711 7.420 1.00 92.69 73 HIS A CA 1
ATOM 596 C C . HIS A 1 73 ? -0.152 -7.412 6.259 1.00 92.69 73 HIS A C 1
ATOM 598 O O . HIS A 1 73 ? -0.785 -6.793 5.401 1.00 92.69 73 HIS A O 1
ATOM 604 N N . LYS A 1 74 ? -0.137 -8.750 6.247 1.00 93.88 74 LYS A N 1
ATOM 605 C CA . LYS A 1 74 ? -0.657 -9.586 5.141 1.00 93.88 74 LYS A CA 1
ATOM 606 C C . LYS A 1 74 ? -2.133 -9.359 4.780 1.00 93.88 74 LYS A C 1
ATOM 608 O O . LYS A 1 74 ? -2.554 -9.685 3.668 1.00 93.88 74 LYS A O 1
ATOM 613 N N . LEU A 1 75 ? -2.945 -8.859 5.717 1.00 94.38 75 LEU A N 1
ATOM 614 C CA . LEU A 1 75 ? -4.360 -8.526 5.476 1.00 94.38 75 LEU A CA 1
ATOM 615 C C . LEU A 1 75 ? -4.534 -7.132 4.846 1.00 94.38 75 LEU A C 1
ATOM 617 O O . LEU A 1 75 ? -5.520 -6.890 4.137 1.00 94.38 75 LEU A O 1
ATOM 621 N N . VAL A 1 76 ? -3.556 -6.253 5.077 1.00 94.19 76 VAL A N 1
ATOM 622 C CA . VAL A 1 76 ? -3.502 -4.859 4.630 1.00 94.19 76 VAL A CA 1
ATOM 623 C C . VAL A 1 76 ? -2.806 -4.763 3.272 1.00 94.19 76 VAL A C 1
ATOM 625 O O . VAL A 1 76 ? -3.426 -4.292 2.321 1.00 94.19 76 VAL A O 1
ATOM 628 N N . ARG A 1 77 ? -1.592 -5.317 3.123 1.00 94.25 77 ARG A N 1
ATOM 629 C CA . ARG A 1 77 ? -0.738 -5.235 1.920 1.00 94.25 77 ARG A CA 1
ATOM 630 C C . ARG A 1 77 ? -1.191 -6.126 0.760 1.00 94.25 77 ARG A C 1
ATOM 632 O O . ARG A 1 77 ? -0.432 -6.930 0.218 1.00 94.25 77 ARG A O 1
ATOM 639 N N . GLN A 1 78 ? -2.446 -6.001 0.350 1.00 94.94 78 GLN A N 1
ATOM 640 C CA . GLN A 1 78 ? -3.004 -6.761 -0.764 1.00 94.94 78 GLN A CA 1
ATOM 641 C C . GLN A 1 78 ? -3.283 -5.831 -1.939 1.00 94.94 78 GLN A C 1
ATOM 643 O O . GLN A 1 78 ? -3.987 -4.836 -1.806 1.00 94.94 78 GLN A O 1
ATOM 648 N N . SER A 1 79 ? -2.791 -6.192 -3.121 1.00 94.75 79 SER A N 1
ATOM 649 C CA . SER A 1 79 ? -3.075 -5.485 -4.373 1.00 94.75 79 SER A CA 1
ATOM 650 C C . SER A 1 79 ? -4.459 -5.857 -4.922 1.00 94.75 79 SER A C 1
ATOM 652 O O . SER A 1 79 ? -4.599 -6.311 -6.058 1.00 94.75 79 SER A O 1
ATOM 654 N N . LYS A 1 80 ? -5.491 -5.733 -4.081 1.00 94.19 80 LYS A N 1
ATOM 655 C CA . LYS A 1 80 ? -6.895 -5.915 -4.454 1.00 94.19 80 LYS A CA 1
ATOM 656 C C . LYS A 1 80 ? -7.782 -4.968 -3.661 1.00 94.19 80 LYS A C 1
ATOM 658 O O . LYS A 1 80 ? -7.585 -4.775 -2.459 1.00 94.19 80 LYS A O 1
ATOM 663 N N . LYS A 1 81 ? -8.810 -4.445 -4.326 1.00 93.31 81 LYS A N 1
ATOM 664 C CA . LYS A 1 81 ? -9.802 -3.570 -3.702 1.00 93.31 81 LYS A CA 1
ATOM 665 C C . LYS A 1 81 ? -10.426 -4.238 -2.473 1.00 93.31 81 LYS A C 1
ATOM 667 O O . LYS A 1 81 ? -10.697 -5.443 -2.476 1.00 93.31 81 LYS A O 1
ATOM 672 N N . LEU A 1 82 ? -10.649 -3.459 -1.418 1.00 96.94 82 LEU A N 1
ATOM 673 C CA . LEU A 1 82 ? -11.393 -3.921 -0.256 1.00 96.94 82 LEU A CA 1
ATOM 674 C C . LEU A 1 82 ? -12.893 -3.906 -0.577 1.00 96.94 82 LEU A C 1
ATOM 676 O O . LEU A 1 82 ? -13.477 -2.859 -0.834 1.00 96.94 82 LEU A O 1
ATOM 680 N N . THR A 1 83 ? -13.509 -5.084 -0.602 1.00 96.50 83 THR A N 1
ATOM 681 C CA . THR A 1 83 ? -14.964 -5.238 -0.742 1.00 96.50 83 THR A CA 1
ATOM 682 C C . THR A 1 83 ? -15.608 -5.385 0.631 1.00 96.50 83 THR A C 1
ATOM 684 O O . THR A 1 83 ? -14.910 -5.693 1.595 1.00 96.50 83 THR A O 1
ATOM 687 N N . GLU A 1 84 ? -16.934 -5.253 0.728 1.00 96.56 84 GLU A N 1
ATOM 688 C CA . GLU A 1 84 ? -17.635 -5.483 2.002 1.00 96.56 84 GLU A CA 1
ATOM 689 C C . GLU A 1 84 ? -17.416 -6.885 2.560 1.00 96.56 84 GLU A C 1
ATOM 691 O O . GLU A 1 84 ? -17.075 -7.060 3.727 1.00 96.56 84 GLU A O 1
ATOM 696 N N . TYR A 1 85 ? -17.523 -7.897 1.701 1.00 96.19 85 TYR A N 1
ATOM 697 C CA . TYR A 1 85 ? -17.219 -9.270 2.087 1.00 96.19 85 TYR A CA 1
ATOM 698 C C . TYR A 1 85 ? -15.764 -9.418 2.559 1.00 96.19 85 TYR A C 1
ATOM 700 O O . TYR A 1 85 ? -15.492 -10.052 3.577 1.00 96.19 85 TYR A O 1
ATOM 708 N N . GLY A 1 86 ? -14.822 -8.795 1.842 1.00 96.00 86 GLY A N 1
ATOM 709 C CA . GLY A 1 86 ? -13.410 -8.807 2.210 1.00 96.00 86 GLY A CA 1
ATOM 710 C C . GLY A 1 86 ? -13.135 -8.106 3.540 1.00 96.00 86 GLY A C 1
ATOM 711 O O . GLY A 1 86 ? -12.316 -8.595 4.310 1.00 96.00 86 GLY A O 1
ATOM 712 N N . TRP A 1 87 ? -13.827 -7.001 3.816 1.00 97.50 87 TRP A N 1
ATOM 713 C CA . TRP A 1 87 ? -13.760 -6.283 5.084 1.00 97.50 87 TRP A CA 1
ATOM 714 C C . TRP A 1 87 ? -14.267 -7.143 6.240 1.00 97.50 87 TRP A C 1
ATOM 716 O O . TRP A 1 87 ? -13.534 -7.352 7.204 1.00 97.50 87 TRP A O 1
ATOM 726 N N . ASN A 1 88 ? -15.457 -7.729 6.104 1.00 96.75 88 ASN A N 1
ATOM 727 C CA . ASN A 1 88 ? -16.038 -8.597 7.129 1.00 96.75 88 ASN A CA 1
ATOM 728 C C . ASN A 1 88 ? -15.134 -9.795 7.460 1.00 96.75 88 ASN A C 1
ATOM 730 O O . ASN A 1 88 ? -15.082 -10.226 8.605 1.00 96.75 88 ASN A O 1
ATOM 734 N N . GLY A 1 89 ? -14.376 -10.305 6.483 1.00 96.44 89 GLY A N 1
ATOM 735 C CA . GLY A 1 89 ? -13.431 -11.403 6.701 1.00 96.44 89 GLY A CA 1
ATOM 736 C C . GLY A 1 89 ? -12.114 -11.022 7.395 1.00 96.44 89 GLY A C 1
ATOM 737 O O . GLY A 1 89 ? -11.396 -11.919 7.845 1.00 96.44 89 GLY A O 1
ATOM 738 N N . ILE A 1 90 ? -11.756 -9.732 7.457 1.00 96.00 90 ILE A N 1
ATOM 739 C CA . ILE A 1 90 ? -10.485 -9.270 8.051 1.00 96.00 90 ILE A CA 1
ATOM 740 C C . ILE A 1 90 ? -10.659 -8.372 9.275 1.00 96.00 90 ILE A C 1
ATOM 742 O O . ILE A 1 90 ? -9.703 -8.249 10.036 1.00 96.00 90 ILE A O 1
ATOM 746 N N . LYS A 1 91 ? -11.834 -7.758 9.463 1.00 95.62 91 LYS A N 1
ATOM 747 C CA . LYS A 1 91 ? -12.104 -6.759 10.507 1.00 95.62 91 LYS A CA 1
ATOM 748 C C . LYS A 1 91 ? -11.648 -7.233 11.886 1.00 95.62 91 LYS A C 1
ATOM 750 O O . LYS A 1 91 ? -10.823 -6.570 12.502 1.00 95.62 91 LYS A O 1
ATOM 755 N N . ASP A 1 92 ? -12.132 -8.389 12.333 1.00 95.81 92 ASP A N 1
ATOM 756 C CA . ASP A 1 92 ? -11.872 -8.868 13.697 1.00 95.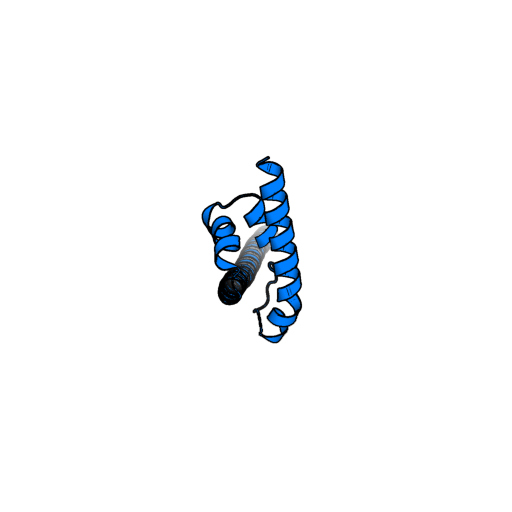81 92 ASP A CA 1
ATOM 757 C C . ASP A 1 92 ? -10.381 -9.146 13.932 1.00 95.81 92 ASP A C 1
ATOM 759 O O . ASP A 1 92 ? -9.842 -8.810 14.979 1.00 95.81 92 ASP A O 1
ATOM 763 N N . LYS A 1 93 ? -9.681 -9.652 12.910 1.00 95.19 93 LYS A N 1
ATOM 764 C CA . LYS A 1 93 ? -8.232 -9.906 12.963 1.00 95.19 93 LYS A CA 1
ATOM 765 C C . LYS A 1 93 ? -7.410 -8.621 12.990 1.00 95.19 93 LYS A C 1
ATOM 767 O O . LYS A 1 93 ? -6.346 -8.588 13.592 1.00 95.19 93 LYS A O 1
ATOM 772 N N . LEU A 1 94 ? -7.867 -7.576 12.299 1.00 93.31 94 LEU A N 1
ATOM 773 C CA . LEU A 1 94 ? -7.212 -6.267 12.358 1.00 93.31 94 LEU A CA 1
ATOM 774 C C . LEU A 1 94 ? -7.413 -5.618 13.728 1.00 93.31 94 LEU A C 1
ATOM 776 O O . LEU A 1 94 ? -6.478 -5.042 14.265 1.00 93.31 94 LEU A O 1
ATOM 780 N N . VAL A 1 95 ? -8.608 -5.749 14.302 1.00 93.06 95 VAL A N 1
ATOM 781 C CA . VAL A 1 95 ? -8.911 -5.280 15.659 1.00 93.06 95 VAL A CA 1
ATOM 782 C C . VAL A 1 95 ? -8.059 -6.009 16.703 1.00 93.06 95 VAL A C 1
ATOM 784 O O . VAL A 1 95 ? -7.505 -5.369 17.594 1.00 93.06 95 VAL A O 1
ATOM 787 N N . GLU A 1 96 ? -7.909 -7.328 16.579 1.00 92.44 96 GLU A N 1
ATOM 788 C CA . GLU A 1 96 ? -7.022 -8.134 17.427 1.00 92.44 96 GLU A CA 1
ATOM 789 C C . GLU A 1 96 ? -5.569 -7.647 17.332 1.00 92.44 96 GLU A C 1
ATOM 791 O O . GLU A 1 96 ? -4.985 -7.273 18.346 1.00 92.44 96 GLU A O 1
ATOM 796 N N . PHE A 1 97 ? -5.035 -7.519 16.113 1.00 89.38 97 PHE A N 1
ATOM 797 C CA . PHE A 1 97 ? -3.688 -6.994 15.870 1.00 89.38 97 PHE A CA 1
ATOM 798 C C . PHE A 1 97 ? -3.465 -5.611 16.510 1.00 89.38 97 PHE A C 1
ATOM 800 O O . PHE A 1 97 ? -2.497 -5.405 17.238 1.00 89.38 97 PHE A O 1
ATOM 807 N N . LEU A 1 98 ? -4.385 -4.664 16.304 1.00 87.50 98 LEU A N 1
ATOM 808 C CA . LEU A 1 98 ? -4.274 -3.321 16.887 1.00 87.50 98 LEU A CA 1
ATOM 809 C C . LEU A 1 98 ? -4.355 -3.343 18.418 1.00 87.50 98 LEU A C 1
ATOM 811 O O . LEU A 1 98 ? -3.693 -2.548 19.088 1.00 87.50 98 LEU A O 1
ATOM 815 N N . SER A 1 99 ? -5.141 -4.261 18.982 1.00 89.06 99 SER A N 1
ATOM 816 C CA . SER A 1 99 ? -5.222 -4.464 20.431 1.00 89.06 99 SER A CA 1
ATOM 817 C C . SER A 1 99 ? -3.886 -4.944 20.999 1.00 89.06 99 SER A C 1
ATOM 819 O O . SER A 1 99 ? -3.449 -4.452 22.040 1.00 89.06 99 SER A O 1
ATOM 821 N N . GLU A 1 100 ? -3.220 -5.874 20.314 1.00 85.75 100 GLU A N 1
ATOM 822 C CA . GLU A 1 100 ? -1.895 -6.371 20.694 1.00 85.75 100 GLU A CA 1
ATOM 823 C C . GLU A 1 100 ? -0.850 -5.252 20.646 1.00 85.75 100 GLU A C 1
ATOM 825 O O . GLU A 1 100 ? -0.155 -5.030 21.640 1.00 85.75 100 GLU A O 1
ATOM 830 N N . CYS A 1 101 ? -0.808 -4.474 19.558 1.00 79.69 101 CYS A N 1
ATOM 831 C CA . CYS A 1 101 ? 0.079 -3.312 19.439 1.00 79.69 101 CYS A CA 1
ATOM 832 C C . CYS A 1 101 ? -0.148 -2.301 20.576 1.00 79.69 101 CYS A C 1
ATOM 834 O O . CYS A 1 101 ? 0.801 -1.857 21.226 1.00 79.69 101 CYS A O 1
ATOM 836 N N . LYS A 1 102 ? -1.413 -1.983 20.884 1.00 79.56 102 LYS A N 1
ATOM 837 C CA . LYS A 1 102 ? -1.783 -1.073 21.980 1.00 79.56 102 LYS A CA 1
ATOM 838 C C . LYS A 1 102 ? -1.329 -1.592 23.347 1.00 79.56 102 LYS A C 1
ATOM 840 O O . LYS A 1 102 ? -0.892 -0.808 24.190 1.00 79.56 102 LYS A O 1
ATOM 845 N N . ASN A 1 103 ? -1.433 -2.897 23.586 1.00 81.38 103 ASN A N 1
ATOM 846 C CA . ASN A 1 103 ? -0.992 -3.511 24.837 1.00 81.38 103 ASN A CA 1
ATOM 847 C C . ASN A 1 103 ? 0.535 -3.481 24.977 1.00 81.38 103 ASN A C 1
ATOM 849 O O . ASN A 1 103 ? 1.029 -3.123 26.044 1.00 81.38 103 ASN A O 1
ATOM 853 N N . LEU A 1 104 ? 1.278 -3.770 23.905 1.00 73.62 104 LEU A N 1
ATOM 854 C CA . LEU A 1 104 ? 2.741 -3.675 23.899 1.00 73.62 104 LEU A CA 1
ATOM 855 C C . LEU A 1 104 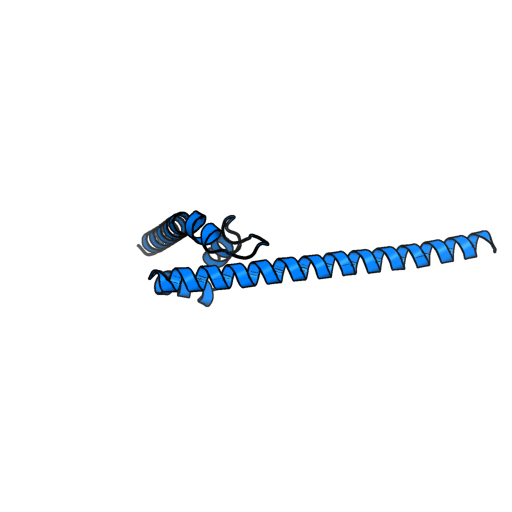? 3.216 -2.246 24.189 1.00 73.62 104 LEU A C 1
ATOM 857 O O . LEU A 1 104 ? 4.050 -2.044 25.068 1.00 73.62 104 LEU A O 1
ATOM 861 N N . GLN A 1 105 ? 2.614 -1.241 23.545 1.00 71.25 105 GLN A N 1
ATOM 862 C CA . GLN A 1 105 ? 2.922 0.166 23.821 1.00 71.25 105 GLN A CA 1
ATOM 863 C C . GLN A 1 105 ? 2.679 0.569 25.280 1.00 71.25 105 GLN A C 1
ATOM 865 O O . GLN A 1 105 ? 3.386 1.432 25.798 1.00 71.25 105 GLN A O 1
ATOM 870 N N . ARG A 1 106 ? 1.645 0.019 25.931 1.00 73.56 106 ARG A N 1
ATOM 871 C CA . ARG A 1 106 ? 1.357 0.296 27.347 1.00 73.56 106 ARG A CA 1
ATOM 872 C C . ARG A 1 106 ? 2.429 -0.303 28.249 1.00 73.56 106 ARG A C 1
ATOM 874 O O . ARG A 1 106 ? 2.944 0.412 29.095 1.00 73.56 106 ARG A O 1
ATOM 881 N N . LEU A 1 107 ? 2.802 -1.559 28.008 1.00 73.44 107 LEU A N 1
ATOM 882 C CA . LEU A 1 107 ? 3.838 -2.260 28.773 1.00 73.44 107 LEU A CA 1
ATOM 883 C C . LEU A 1 107 ? 5.223 -1.615 28.630 1.00 73.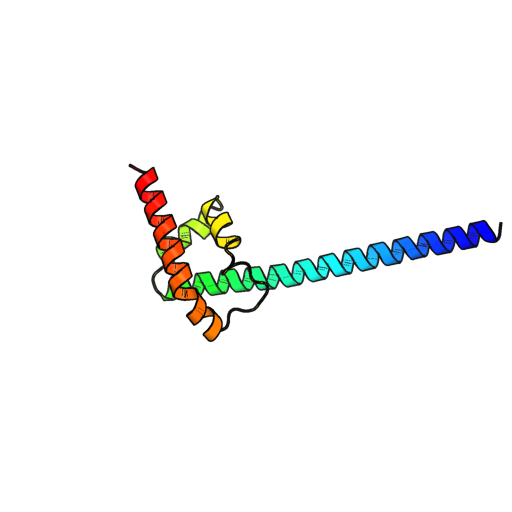44 107 LEU A C 1
ATOM 885 O O . LEU A 1 107 ? 6.012 -1.663 29.559 1.00 73.44 107 LEU A O 1
ATOM 889 N N . MET A 1 108 ? 5.525 -1.001 27.484 1.00 71.75 108 MET A N 1
ATOM 890 C CA . MET A 1 108 ? 6.798 -0.298 27.264 1.00 71.75 108 MET A CA 1
ATOM 891 C C . MET A 1 108 ? 6.866 1.094 27.916 1.00 71.75 108 MET A C 1
ATOM 893 O O . MET A 1 108 ? 7.927 1.717 27.900 1.00 71.75 108 MET A O 1
ATOM 897 N N . LYS A 1 109 ? 5.744 1.621 28.423 1.00 63.69 109 LYS A N 1
ATOM 898 C CA . LYS A 1 109 ? 5.670 2.933 29.092 1.00 63.69 109 LYS A CA 1
ATOM 899 C C . LYS A 1 109 ? 5.667 2.835 30.623 1.00 63.69 109 LYS A C 1
ATOM 901 O O . LYS A 1 109 ? 5.664 3.883 31.268 1.00 63.69 109 LYS A O 1
ATOM 906 N N . GLU A 1 110 ? 5.644 1.623 31.173 1.00 50.28 110 GLU A N 1
ATOM 907 C CA . GLU A 1 110 ? 5.818 1.314 32.603 1.00 50.28 110 GLU A CA 1
ATOM 908 C C . GLU A 1 110 ? 7.281 0.963 32.906 1.00 50.28 110 GLU A C 1
ATOM 910 O O . GLU A 1 110 ? 7.756 1.367 33.992 1.00 50.28 110 GLU A O 1
#

Sequence (110 aa):
MRKESEAKAVRAHSKLCEAWHAAQLHERSDQLNDIRSQRISDIMRRLTEIGWGEEVEPLLSRGGDEWDDFEHHKLVRQSKKLTEYGWNGIKDKLVEFLSECKNLQRLMKE

Secondary structure (DSSP, 8-state):
-HHHHHHHHHHHHHHHHHHHHHHHHHHHHHHHHHHHHHHHHHHHHHHIIIIIHHHHHHHHHH-SHHHHHHHH-TTTS-SS---HHHHHHHHHHHHHHHHHHHHHHHHTT-

pLDDT: mean 89.49, std 9.87, range [50.28, 98.38]